Protein AF-A0A6S7KD56-F1 (afdb_monomer_lite)

Organism: Paramuricea clavata (NCBI:txid317549)

Structure (mmCIF, N/CA/C/O backbone):
data_AF-A0A6S7KD56-F1
#
_entry.id   AF-A0A6S7KD56-F1
#
loop_
_atom_site.group_PDB
_atom_site.id
_atom_site.type_symbol
_atom_site.label_atom_id
_atom_site.label_alt_id
_atom_site.label_comp_id
_atom_site.label_asym_id
_atom_site.label_entity_id
_atom_site.label_seq_id
_atom_site.pdbx_PDB_ins_code
_atom_site.Cartn_x
_atom_site.Cartn_y
_atom_site.Cartn_z
_atom_site.occupancy
_atom_site.B_iso_or_equiv
_atom_site.auth_seq_id
_atom_site.auth_comp_id
_atom_site.auth_asym_id
_atom_site.auth_atom_id
_atom_site.pdbx_PDB_model_num
ATOM 1 N N . MET A 1 1 ? -14.650 -23.921 11.993 1.00 35.88 1 MET A N 1
ATOM 2 C CA . MET A 1 1 ? -14.016 -22.720 12.568 1.00 35.88 1 MET A CA 1
ATOM 3 C C . MET A 1 1 ? -12.614 -22.674 11.992 1.00 35.88 1 MET A C 1
ATOM 5 O O . MET A 1 1 ? -11.758 -23.395 12.479 1.00 35.88 1 MET A O 1
ATOM 9 N N . ASN A 1 2 ? -12.415 -21.960 10.883 1.00 36.00 2 ASN A N 1
ATOM 10 C CA . ASN A 1 2 ? -11.084 -21.830 10.294 1.00 36.00 2 ASN A CA 1
ATOM 11 C C . ASN A 1 2 ? -10.427 -20.631 10.963 1.00 36.00 2 ASN A C 1
ATOM 13 O O . ASN A 1 2 ? -10.814 -19.492 10.716 1.00 36.00 2 ASN A O 1
ATOM 17 N N . GLN A 1 3 ? -9.500 -20.918 11.872 1.00 40.75 3 GLN A N 1
ATOM 18 C CA . GLN A 1 3 ? -8.518 -19.952 12.334 1.00 40.75 3 GLN A CA 1
ATOM 19 C C . GLN A 1 3 ? -7.692 -19.582 11.102 1.00 40.75 3 GLN A C 1
ATOM 21 O O . GLN A 1 3 ? -6.823 -20.339 10.674 1.00 40.75 3 GLN A O 1
ATOM 26 N N . ASP A 1 4 ? -8.052 -18.465 10.474 1.00 43.81 4 ASP A N 1
ATOM 27 C CA . ASP A 1 4 ? -7.273 -17.812 9.428 1.00 43.81 4 ASP A CA 1
ATOM 28 C C . ASP A 1 4 ? -6.014 -17.271 10.119 1.00 43.81 4 ASP A C 1
ATOM 30 O O . ASP A 1 4 ? -5.917 -16.108 10.493 1.00 43.81 4 ASP A O 1
ATOM 34 N N . ASN A 1 5 ? -5.082 -18.180 10.413 1.00 43.19 5 ASN A N 1
ATOM 35 C CA . ASN A 1 5 ? -3.747 -17.873 10.909 1.00 43.19 5 ASN A CA 1
ATOM 36 C C . ASN A 1 5 ? -2.895 -17.407 9.721 1.00 43.19 5 ASN A C 1
ATOM 38 O O . ASN A 1 5 ? -1.819 -17.942 9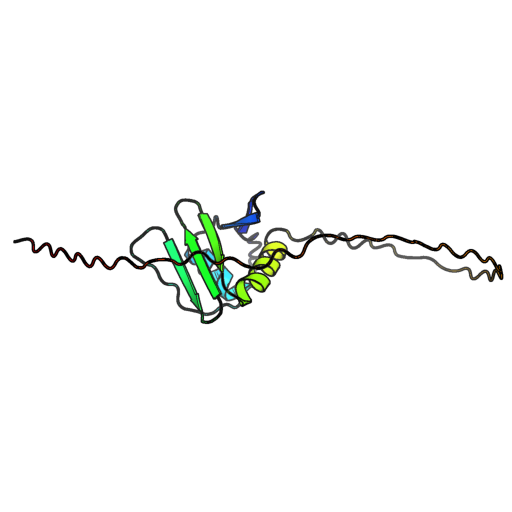.455 1.00 43.19 5 ASN A O 1
ATOM 42 N N . SER A 1 6 ? -3.439 -16.475 8.935 1.00 50.97 6 SER A N 1
ATOM 43 C CA . SER A 1 6 ? -2.745 -15.793 7.858 1.00 50.97 6 SER A CA 1
ATOM 44 C C . SER A 1 6 ? -1.772 -14.836 8.527 1.00 50.97 6 SER A C 1
ATOM 46 O O . SER A 1 6 ? -2.048 -13.658 8.741 1.00 50.97 6 SER A O 1
ATOM 48 N N . GLN A 1 7 ? -0.623 -15.398 8.914 1.00 58.44 7 GLN A N 1
ATOM 49 C CA . GLN A 1 7 ? 0.617 -14.660 9.076 1.00 58.44 7 GLN A CA 1
ATOM 50 C C . GLN A 1 7 ? 0.655 -13.659 7.925 1.00 58.44 7 GLN A C 1
ATOM 52 O O . GLN A 1 7 ? 0.682 -14.070 6.765 1.00 58.44 7 GLN A O 1
ATOM 57 N N . ALA A 1 8 ? 0.487 -12.373 8.237 1.00 66.12 8 ALA A N 1
ATOM 58 C CA . ALA A 1 8 ? 0.319 -11.365 7.206 1.00 66.12 8 ALA A CA 1
ATOM 59 C C . ALA A 1 8 ? 1.484 -11.504 6.218 1.00 66.12 8 ALA A C 1
ATOM 61 O O . ALA A 1 8 ? 2.638 -11.537 6.645 1.00 66.12 8 ALA A O 1
ATOM 62 N N . ASP A 1 9 ? 1.208 -11.548 4.909 1.00 85.88 9 ASP A N 1
ATOM 63 C CA . ASP A 1 9 ? 2.226 -11.580 3.840 1.00 85.88 9 ASP A CA 1
ATOM 64 C C . ASP A 1 9 ? 3.053 -10.277 3.761 1.00 85.88 9 ASP A C 1
ATOM 66 O O . ASP A 1 9 ? 3.649 -9.939 2.734 1.00 85.88 9 ASP A O 1
ATOM 70 N N . LEU A 1 10 ? 3.056 -9.514 4.849 1.00 88.62 10 LEU A N 1
ATOM 71 C CA . LEU A 1 10 ? 3.745 -8.272 5.077 1.00 88.62 10 LEU A CA 1
ATOM 72 C C . LEU A 1 10 ? 5.068 -8.546 5.787 1.00 88.62 10 LEU A C 1
ATOM 74 O O . LEU A 1 10 ? 5.111 -9.124 6.867 1.00 88.62 10 LEU A O 1
ATOM 78 N N . PHE A 1 11 ? 6.153 -8.041 5.220 1.00 89.00 11 PHE A N 1
ATOM 79 C CA . PHE A 1 11 ? 7.481 -8.156 5.812 1.00 89.00 11 PHE A CA 1
ATOM 80 C C . PHE A 1 11 ? 8.286 -6.895 5.557 1.00 89.00 11 PHE A C 1
ATOM 82 O O . PHE A 1 11 ? 8.052 -6.134 4.611 1.00 89.00 11 PHE A O 1
ATOM 89 N N . ILE A 1 12 ? 9.263 -6.680 6.429 1.00 88.25 12 ILE A N 1
ATOM 90 C CA . ILE A 1 12 ? 10.115 -5.500 6.413 1.00 88.25 12 ILE A CA 1
ATOM 91 C C . ILE A 1 12 ? 11.496 -5.932 5.964 1.00 88.25 12 ILE A C 1
ATOM 93 O O . ILE A 1 12 ? 12.120 -6.829 6.524 1.00 88.25 12 ILE A O 1
ATOM 97 N N . THR A 1 13 ? 11.974 -5.299 4.903 1.00 86.81 13 THR A N 1
ATOM 98 C CA . THR A 1 13 ? 13.342 -5.499 4.430 1.00 86.81 13 THR A CA 1
ATOM 99 C C . THR A 1 13 ? 14.342 -4.890 5.411 1.00 86.81 13 THR A C 1
ATOM 101 O O . THR A 1 13 ? 14.026 -3.951 6.136 1.00 86.81 13 THR A O 1
ATOM 104 N N . THR A 1 14 ? 15.599 -5.326 5.353 1.00 80.62 14 THR A N 1
ATOM 105 C CA . THR A 1 14 ? 16.698 -4.754 6.158 1.00 80.62 14 THR A CA 1
ATOM 106 C C . THR A 1 14 ? 16.901 -3.248 5.954 1.00 80.62 14 THR A C 1
ATOM 108 O O . THR A 1 14 ? 17.510 -2.587 6.785 1.00 80.62 14 THR A O 1
ATOM 111 N N . ARG A 1 15 ? 16.367 -2.686 4.862 1.00 83.06 15 ARG A N 1
ATOM 112 C CA . ARG A 1 15 ? 16.374 -1.248 4.554 1.00 83.06 15 ARG A CA 1
ATOM 113 C C . ARG A 1 15 ? 15.134 -0.503 5.068 1.00 83.06 15 ARG A C 1
ATOM 115 O O . ARG A 1 15 ? 14.894 0.626 4.656 1.00 83.06 15 ARG A O 1
ATOM 122 N N . GLY A 1 16 ? 14.299 -1.142 5.887 1.00 82.62 16 GLY A N 1
ATOM 123 C CA . GLY A 1 16 ? 13.066 -0.557 6.423 1.00 82.62 16 GLY A CA 1
ATOM 124 C C . GLY A 1 16 ? 11.937 -0.394 5.400 1.00 82.62 16 GLY A C 1
ATOM 125 O O . GLY A 1 16 ? 10.954 0.283 5.681 1.00 82.62 16 GLY A O 1
ATOM 126 N N . SER A 1 17 ? 12.060 -0.983 4.204 1.00 87.25 17 SER A N 1
ATOM 127 C CA . SER A 1 17 ? 10.986 -0.968 3.199 1.00 87.25 17 SER A CA 1
ATOM 128 C C . SER A 1 17 ? 10.008 -2.114 3.434 1.00 87.25 17 SER A C 1
ATOM 130 O O . SER A 1 17 ? 10.449 -3.241 3.668 1.00 87.25 17 SER A O 1
ATOM 132 N N . PHE A 1 18 ? 8.713 -1.834 3.309 1.00 91.88 18 PHE A N 1
ATOM 133 C CA . PHE A 1 18 ? 7.652 -2.831 3.411 1.00 91.88 18 PHE A CA 1
ATOM 134 C C . PHE A 1 18 ? 7.476 -3.571 2.092 1.00 91.88 18 PHE A C 1
ATOM 136 O O . PHE A 1 18 ? 7.557 -2.987 1.006 1.00 91.88 18 PHE A O 1
ATOM 143 N N . LYS A 1 19 ? 7.204 -4.865 2.189 1.00 92.69 19 LYS A N 1
ATOM 144 C CA . LYS A 1 19 ? 6.851 -5.698 1.052 1.00 92.69 19 LYS A CA 1
ATOM 145 C C . LYS A 1 19 ? 5.623 -6.535 1.367 1.00 92.69 19 LYS A C 1
ATOM 147 O O . LYS A 1 19 ? 5.430 -6.932 2.510 1.00 92.69 19 LYS A O 1
ATOM 152 N N . TRP A 1 20 ? 4.825 -6.780 0.335 1.00 92.38 20 TRP A N 1
ATOM 153 C CA . TRP A 1 20 ? 3.593 -7.558 0.400 1.00 92.38 20 TRP A CA 1
ATOM 154 C C . TRP A 1 20 ? 3.636 -8.688 -0.631 1.00 92.38 20 TRP A C 1
ATOM 156 O O . TRP A 1 20 ? 3.642 -8.400 -1.830 1.00 92.38 20 TRP A O 1
ATOM 166 N N . LEU A 1 21 ? 3.702 -9.945 -0.179 1.00 90.06 21 LEU A N 1
ATOM 167 C CA . LEU A 1 21 ? 3.777 -11.132 -1.053 1.00 90.06 21 LEU A CA 1
ATOM 168 C C . LEU A 1 21 ? 2.419 -11.644 -1.513 1.00 90.06 21 LEU A C 1
ATOM 170 O O . LEU A 1 21 ? 2.361 -12.331 -2.533 1.00 90.06 21 LEU A O 1
ATOM 174 N N . GLY A 1 22 ? 1.356 -11.303 -0.790 1.00 88.50 22 GLY A N 1
ATOM 175 C CA . GLY A 1 22 ? 0.008 -11.706 -1.143 1.00 88.50 22 GLY A CA 1
ATOM 176 C C . GLY A 1 22 ? -0.457 -11.057 -2.445 1.00 88.50 22 GLY A C 1
ATOM 177 O O . GLY A 1 22 ? 0.133 -10.117 -2.991 1.00 88.50 22 GLY A O 1
ATOM 178 N N . SER A 1 23 ? -1.588 -11.534 -2.939 1.00 90.06 23 SER A N 1
ATOM 179 C CA . SER A 1 23 ? -2.280 -10.925 -4.064 1.00 90.06 23 SER A CA 1
ATOM 180 C C . SER A 1 23 ? -2.768 -9.509 -3.732 1.00 90.06 23 SER A C 1
ATOM 182 O O . SER A 1 23 ? -2.880 -9.085 -2.578 1.00 90.06 23 SER A O 1
ATOM 184 N N . PHE A 1 24 ? -3.137 -8.765 -4.775 1.00 88.69 24 PHE A N 1
ATOM 185 C CA . PHE A 1 24 ? -3.755 -7.452 -4.599 1.00 88.69 24 PHE A CA 1
ATOM 186 C C . PHE A 1 24 ? -5.065 -7.501 -3.806 1.00 88.69 24 PHE A C 1
ATOM 188 O O . PHE A 1 24 ? -5.390 -6.564 -3.083 1.00 88.69 24 PHE A O 1
ATOM 195 N N . GLU A 1 25 ? -5.855 -8.557 -3.995 1.00 88.94 25 GLU A N 1
ATOM 196 C CA . GLU A 1 25 ? -7.133 -8.701 -3.300 1.00 88.94 25 GLU A CA 1
ATOM 197 C C . GLU A 1 25 ? -6.928 -8.956 -1.810 1.00 88.94 25 GLU A C 1
ATOM 199 O O . GLU A 1 25 ? -7.689 -8.447 -0.991 1.00 88.94 25 GLU A O 1
ATOM 204 N N . GLU A 1 26 ? -5.875 -9.687 -1.450 1.00 89.81 26 GLU A N 1
ATOM 205 C CA . GLU A 1 26 ? -5.476 -9.878 -0.057 1.00 89.81 26 GLU A CA 1
ATOM 206 C C . GLU A 1 26 ? -4.954 -8.580 0.549 1.00 89.81 26 GLU A C 1
ATOM 208 O O . GLU A 1 26 ? -5.362 -8.244 1.655 1.00 89.81 26 GLU A O 1
ATOM 213 N N . LEU A 1 27 ? -4.172 -7.784 -0.195 1.00 88.75 27 LEU A N 1
ATOM 214 C CA . LEU A 1 27 ? -3.749 -6.455 0.262 1.00 88.75 27 LEU A CA 1
ATOM 215 C C . LEU A 1 27 ? -4.953 -5.549 0.550 1.00 88.75 27 LEU A C 1
ATOM 217 O O . LEU A 1 27 ? -4.993 -4.873 1.574 1.00 88.75 27 LEU A O 1
ATOM 221 N N . LYS A 1 28 ? -5.963 -5.558 -0.330 1.00 88.44 28 LYS A N 1
ATOM 222 C CA . LYS A 1 28 ? -7.211 -4.814 -0.111 1.00 88.44 28 LYS A CA 1
ATOM 223 C C . LYS A 1 28 ? -7.911 -5.251 1.169 1.00 88.44 28 LYS A C 1
ATOM 225 O O . LYS A 1 28 ? -8.267 -4.403 1.978 1.00 88.44 28 LYS A O 1
ATOM 230 N N . LYS A 1 29 ? -8.088 -6.563 1.353 1.00 88.62 29 LYS A N 1
ATOM 231 C CA . LYS A 1 29 ? -8.715 -7.130 2.555 1.00 88.62 29 LYS A CA 1
ATOM 232 C C . LYS A 1 29 ? -7.910 -6.812 3.810 1.00 88.62 29 LYS A C 1
ATOM 234 O O . LYS A 1 29 ? -8.508 -6.575 4.848 1.00 88.62 29 LYS A O 1
ATOM 239 N N . PHE A 1 30 ? -6.585 -6.805 3.723 1.00 87.94 30 PHE A N 1
ATOM 240 C CA . PHE A 1 30 ? -5.706 -6.452 4.828 1.00 87.94 30 PHE A CA 1
ATOM 241 C C . PHE A 1 30 ? -5.870 -4.979 5.222 1.00 87.94 30 PHE A C 1
ATOM 243 O O . PHE A 1 30 ? -6.099 -4.684 6.392 1.00 87.94 30 PHE A O 1
ATOM 250 N N . CYS A 1 31 ? -5.846 -4.058 4.254 1.00 86.81 31 CYS A N 1
ATOM 251 C CA . CYS A 1 31 ? -6.085 -2.639 4.522 1.00 86.81 31 CYS A CA 1
ATOM 252 C C . CYS A 1 31 ? -7.482 -2.377 5.107 1.00 86.81 31 CYS A C 1
ATOM 254 O O . CYS A 1 31 ? -7.601 -1.605 6.049 1.00 86.81 31 CYS A O 1
ATOM 256 N N . ASP A 1 32 ? -8.512 -3.052 4.600 1.00 86.06 32 ASP A N 1
ATOM 257 C CA . ASP A 1 32 ? -9.892 -2.898 5.073 1.00 86.06 32 ASP A CA 1
ATOM 258 C C . ASP A 1 32 ? -10.105 -3.521 6.467 1.00 86.06 32 ASP A C 1
ATOM 260 O O . ASP A 1 32 ? -10.585 -2.875 7.393 1.00 86.06 32 ASP A O 1
ATOM 264 N N . LYS A 1 33 ? -9.683 -4.773 6.673 1.00 85.88 33 LYS A N 1
ATOM 265 C CA . LYS A 1 33 ? -9.993 -5.521 7.904 1.00 85.88 33 LYS A CA 1
ATOM 266 C C . LYS A 1 33 ? -9.025 -5.275 9.051 1.00 85.88 33 LYS A C 1
ATOM 268 O O . LYS A 1 33 ? -9.457 -5.247 10.200 1.00 85.88 33 LYS A O 1
ATOM 273 N N . ILE A 1 34 ? -7.729 -5.185 8.752 1.00 83.88 34 ILE A N 1
ATOM 274 C CA . ILE A 1 34 ? -6.684 -5.072 9.776 1.00 83.88 34 ILE A CA 1
ATOM 275 C C . ILE A 1 34 ? -6.435 -3.604 10.075 1.00 83.88 34 ILE A C 1
ATOM 277 O O . ILE A 1 34 ? -6.573 -3.183 11.217 1.00 83.88 34 ILE A O 1
ATOM 281 N N . LEU A 1 35 ? -6.163 -2.822 9.031 1.00 82.44 35 LEU A N 1
ATOM 282 C CA . LEU A 1 35 ? -5.826 -1.408 9.185 1.00 82.44 35 LEU A CA 1
ATOM 283 C C . LEU A 1 35 ? -7.067 -0.504 9.288 1.00 82.44 35 LEU A C 1
ATOM 285 O O . LEU A 1 35 ? -6.935 0.672 9.612 1.00 82.44 35 LEU A O 1
ATOM 289 N N . LYS A 1 36 ? -8.273 -1.033 9.018 1.00 84.69 36 LYS A N 1
ATOM 290 C CA . LYS A 1 36 ? -9.549 -0.286 9.038 1.00 84.69 36 LYS A CA 1
ATOM 291 C C . LYS A 1 36 ? -9.539 0.945 8.131 1.00 84.69 36 LYS A C 1
ATOM 293 O O . LYS A 1 36 ? -10.152 1.966 8.435 1.00 84.69 36 LYS A O 1
ATOM 298 N N . ILE A 1 37 ? -8.828 0.841 7.013 1.00 82.00 37 ILE A N 1
ATOM 299 C CA . ILE A 1 37 ? -8.680 1.910 6.035 1.00 82.00 37 ILE A CA 1
ATOM 300 C C . ILE A 1 37 ? -9.637 1.632 4.883 1.00 82.00 37 ILE A C 1
ATOM 302 O O . ILE A 1 37 ? -9.326 0.858 3.974 1.00 82.00 37 ILE A O 1
ATOM 306 N N . ASP A 1 38 ? -10.788 2.296 4.913 1.00 75.31 38 ASP A N 1
ATOM 307 C CA . ASP A 1 38 ? -11.754 2.250 3.822 1.00 75.31 38 ASP A CA 1
ATOM 308 C C . ASP A 1 38 ? -11.485 3.394 2.839 1.00 75.31 38 ASP A C 1
ATOM 310 O O . ASP A 1 38 ? -11.694 4.569 3.139 1.00 75.31 38 ASP A O 1
ATOM 314 N N . SER A 1 39 ? -10.964 3.064 1.657 1.00 73.19 39 SER A N 1
ATOM 315 C CA . SER A 1 39 ? -11.012 3.982 0.517 1.00 73.19 39 SER A CA 1
ATOM 316 C C . SER A 1 39 ? -10.818 3.256 -0.807 1.00 73.19 39 SER A C 1
ATOM 318 O O . SER A 1 39 ? -10.528 2.057 -0.914 1.00 73.19 39 SER A O 1
ATOM 320 N N . ARG A 1 40 ? -10.975 4.034 -1.872 1.00 84.50 40 ARG A N 1
ATOM 321 C CA . ARG A 1 40 ? -10.962 3.553 -3.239 1.00 84.50 40 ARG A CA 1
ATOM 322 C C . ARG A 1 40 ? -9.536 3.367 -3.745 1.00 84.50 40 ARG A C 1
ATOM 324 O O . ARG A 1 40 ? -8.796 4.316 -3.976 1.00 84.50 40 ARG A O 1
ATOM 331 N N . TRP A 1 41 ? -9.192 2.119 -4.044 1.00 86.56 41 TRP A N 1
ATOM 332 C CA . TRP A 1 41 ? -7.963 1.805 -4.764 1.00 86.56 41 TRP A CA 1
ATOM 333 C C . TRP A 1 41 ? -8.035 2.263 -6.223 1.00 86.56 41 TRP A C 1
ATOM 335 O O . TRP A 1 41 ? -8.912 1.847 -6.985 1.00 86.56 41 TRP A O 1
ATOM 345 N N . LEU A 1 42 ? -7.052 3.057 -6.625 1.00 86.19 42 LEU A N 1
ATOM 346 C CA . LEU A 1 42 ? -6.755 3.413 -8.000 1.00 86.19 42 LEU A CA 1
ATOM 347 C C . LEU A 1 42 ? -5.874 2.326 -8.623 1.00 86.19 42 LEU A C 1
ATOM 349 O O . LEU A 1 42 ? -4.827 1.939 -8.098 1.00 86.19 42 LEU A O 1
ATOM 353 N N . VAL A 1 43 ? -6.309 1.828 -9.777 1.00 84.25 43 VAL A N 1
ATOM 354 C CA . VAL A 1 43 ? -5.572 0.839 -10.570 1.00 84.25 43 VAL A CA 1
ATOM 355 C C . VAL A 1 43 ? -5.226 1.491 -11.908 1.00 84.25 43 VAL A C 1
ATOM 357 O O . VAL A 1 43 ? -5.922 1.254 -12.899 1.00 84.25 43 VAL A O 1
ATOM 360 N N . PRO A 1 44 ? -4.219 2.386 -11.949 1.00 77.94 44 PRO A N 1
ATOM 361 C CA . PRO A 1 44 ? -3.767 2.960 -13.210 1.00 77.94 44 PRO A CA 1
ATOM 362 C C . PRO A 1 44 ? -3.304 1.842 -14.153 1.00 77.94 44 PRO A C 1
ATOM 364 O O . PRO A 1 44 ? -2.904 0.765 -13.708 1.00 77.94 44 PRO A O 1
ATOM 367 N N . ARG A 1 45 ? -3.362 2.081 -15.471 1.00 74.00 45 ARG A N 1
ATOM 368 C CA . ARG A 1 45 ? -2.855 1.135 -16.479 1.00 74.00 45 ARG A CA 1
ATOM 369 C C . ARG A 1 45 ? -1.353 0.905 -16.242 1.00 74.00 45 ARG A C 1
ATOM 371 O O . ARG A 1 45 ? -0.533 1.710 -16.666 1.00 74.00 45 ARG A O 1
ATOM 378 N N . GLY A 1 46 ? -1.005 -0.161 -15.518 1.00 77.12 46 GLY A N 1
ATOM 379 C CA . GLY A 1 46 ? 0.364 -0.499 -15.126 1.00 77.12 46 GLY A CA 1
ATOM 380 C C . GLY A 1 46 ? 0.435 -1.483 -13.950 1.00 77.12 46 GLY A C 1
ATOM 381 O O . GLY A 1 46 ? -0.580 -1.925 -13.417 1.00 77.12 46 GLY A O 1
ATOM 382 N N . GLY A 1 47 ? 1.658 -1.826 -13.535 1.00 82.25 47 GLY A N 1
ATOM 383 C CA . GLY A 1 47 ? 1.928 -2.738 -12.410 1.00 82.25 47 GLY A CA 1
ATOM 384 C C . GLY A 1 47 ? 1.858 -2.091 -11.020 1.00 82.25 47 GLY A C 1
ATOM 385 O O . GLY A 1 47 ? 2.219 -2.734 -10.033 1.00 82.25 47 GLY A O 1
ATOM 386 N N . CYS A 1 48 ? 1.430 -0.830 -10.932 1.00 89.62 48 CYS A N 1
ATOM 387 C CA . CYS A 1 48 ? 1.306 -0.075 -9.689 1.00 89.62 48 CYS A CA 1
ATOM 388 C C . CYS A 1 48 ? -0.172 0.080 -9.330 1.00 89.62 48 CYS A C 1
ATOM 390 O O . CYS A 1 48 ? -0.973 0.500 -10.162 1.00 89.62 48 CYS A O 1
ATOM 392 N N . LYS A 1 49 ? -0.527 -0.247 -8.092 1.00 90.94 49 LYS A N 1
ATOM 393 C CA . LYS A 1 49 ? -1.835 0.052 -7.510 1.00 90.94 49 LYS A CA 1
ATOM 394 C C . LYS A 1 49 ? -1.631 1.050 -6.393 1.00 90.94 49 LYS A C 1
ATOM 396 O O . LYS A 1 49 ? -0.746 0.866 -5.562 1.00 90.94 49 LYS A O 1
ATOM 401 N N . SER A 1 50 ? -2.433 2.099 -6.374 1.00 91.38 50 SER A N 1
ATOM 402 C CA . SER A 1 50 ? -2.323 3.141 -5.367 1.00 91.38 50 SER A CA 1
ATOM 403 C C . SER A 1 50 ? -3.647 3.356 -4.673 1.00 91.38 50 SER A C 1
ATOM 405 O O . SER A 1 50 ? -4.713 3.247 -5.262 1.00 91.38 50 SER A O 1
ATOM 407 N N . PHE A 1 51 ? -3.559 3.674 -3.406 1.00 88.88 51 PHE A N 1
ATOM 408 C CA . PHE A 1 51 ? -4.628 4.171 -2.580 1.00 88.88 51 PHE A CA 1
ATOM 409 C C . PHE A 1 51 ? -4.204 5.575 -2.156 1.00 88.88 51 PHE A C 1
ATOM 411 O O . PHE A 1 51 ? -3.037 5.791 -1.814 1.00 88.88 51 PHE A O 1
ATOM 418 N N . GLU A 1 52 ? -5.127 6.520 -2.204 1.00 87.62 52 GLU A N 1
ATOM 419 C CA . GLU A 1 52 ? -4.890 7.896 -1.788 1.00 87.62 52 GLU A CA 1
ATOM 420 C C . GLU A 1 52 ? -6.094 8.363 -0.976 1.00 87.62 52 GLU A C 1
ATOM 422 O O . GLU A 1 52 ? -7.238 8.204 -1.401 1.00 87.62 52 GLU A O 1
ATOM 427 N N . ASN A 1 53 ? -5.805 8.873 0.212 1.00 85.00 53 ASN A N 1
ATOM 428 C CA . ASN A 1 53 ? -6.715 9.565 1.105 1.00 85.00 53 ASN A CA 1
ATOM 429 C C . ASN A 1 53 ? -6.126 10.957 1.394 1.00 85.00 53 ASN A C 1
ATOM 431 O O . ASN A 1 53 ? -4.954 11.185 1.085 1.00 85.00 53 ASN A O 1
ATOM 435 N N . GLU A 1 54 ? -6.906 11.860 1.988 1.00 84.62 54 GLU A N 1
ATOM 436 C CA . GLU A 1 54 ? -6.503 13.252 2.251 1.00 84.62 54 GLU A CA 1
ATOM 437 C C . GLU A 1 54 ? -5.136 13.342 2.952 1.00 84.62 54 GLU A C 1
ATOM 439 O O . GLU A 1 54 ? -4.273 14.109 2.526 1.00 84.62 54 GLU A O 1
ATOM 444 N N . ASP A 1 55 ? -4.887 12.463 3.925 1.00 87.25 55 ASP A N 1
ATOM 445 C CA . ASP A 1 55 ? -3.684 12.513 4.764 1.00 87.25 55 ASP A CA 1
ATOM 446 C C . ASP A 1 55 ? -2.642 11.432 4.445 1.00 87.25 55 ASP A C 1
ATOM 448 O O . ASP A 1 55 ? -1.568 11.387 5.060 1.00 87.25 55 ASP A O 1
ATOM 452 N N . MET A 1 56 ? -2.926 10.528 3.497 1.00 89.12 56 MET A N 1
ATOM 453 C CA . MET A 1 56 ? -2.085 9.352 3.271 1.00 89.12 56 MET A CA 1
ATOM 454 C C . MET A 1 56 ? -2.160 8.781 1.854 1.00 89.12 56 MET A C 1
ATOM 456 O O . MET A 1 56 ? -3.221 8.611 1.265 1.00 89.12 56 MET A O 1
ATOM 460 N N . THR A 1 57 ? -1.013 8.337 1.340 1.00 90.38 57 THR A N 1
ATOM 461 C CA . THR A 1 57 ? -0.920 7.552 0.106 1.00 90.38 57 THR A CA 1
ATOM 462 C C . THR A 1 57 ? -0.252 6.208 0.369 1.00 90.38 57 THR A C 1
ATOM 464 O O . THR A 1 57 ? 0.868 6.156 0.881 1.00 90.38 57 THR A O 1
ATOM 467 N N . ILE A 1 58 ? -0.881 5.123 -0.081 1.00 91.38 58 ILE A N 1
ATOM 468 C CA . ILE A 1 58 ? -0.286 3.785 -0.146 1.00 91.38 58 ILE A CA 1
ATOM 469 C C . ILE A 1 58 ? -0.065 3.439 -1.617 1.00 91.38 58 ILE A C 1
ATOM 471 O O . ILE A 1 58 ? -0.974 3.541 -2.433 1.00 91.38 58 ILE A O 1
ATOM 475 N N . ARG A 1 59 ? 1.138 3.008 -1.992 1.00 92.81 59 ARG A N 1
ATOM 476 C CA . ARG A 1 59 ? 1.430 2.488 -3.334 1.00 92.81 59 ARG A CA 1
ATOM 477 C C . ARG A 1 59 ? 2.006 1.094 -3.238 1.00 92.81 59 ARG A C 1
ATOM 479 O O . ARG A 1 59 ? 2.979 0.883 -2.523 1.00 92.81 59 ARG A O 1
ATOM 486 N N . TRP A 1 60 ? 1.446 0.177 -4.008 1.00 93.69 60 TRP A N 1
ATOM 487 C CA . TRP A 1 60 ? 1.936 -1.179 -4.152 1.00 93.69 60 TRP A CA 1
ATOM 488 C C . TRP A 1 60 ? 2.394 -1.439 -5.583 1.00 93.69 60 TRP A C 1
ATOM 490 O O . TRP A 1 60 ? 1.642 -1.251 -6.542 1.00 93.69 60 TRP A O 1
ATOM 500 N N . TYR A 1 61 ? 3.634 -1.892 -5.721 1.00 92.25 61 TYR A N 1
ATOM 501 C CA . TYR A 1 61 ? 4.249 -2.235 -6.995 1.00 92.25 61 TYR A CA 1
ATOM 502 C C . TYR A 1 61 ? 4.328 -3.754 -7.116 1.00 92.25 61 TYR A C 1
ATOM 504 O O . TYR A 1 61 ? 5.170 -4.390 -6.489 1.00 92.25 61 TYR A O 1
ATOM 512 N N . SER A 1 62 ? 3.472 -4.333 -7.956 1.00 89.31 62 SER A N 1
ATOM 513 C CA . SER A 1 62 ? 3.398 -5.789 -8.161 1.00 89.31 62 SER A CA 1
ATOM 514 C C . SER A 1 62 ? 4.697 -6.401 -8.703 1.00 89.31 62 SER A C 1
ATOM 516 O O . SER A 1 62 ? 5.007 -7.547 -8.417 1.00 89.31 62 SER A O 1
ATOM 518 N N . THR A 1 63 ? 5.503 -5.637 -9.447 1.00 89.38 63 THR A N 1
ATOM 519 C CA . THR A 1 63 ? 6.757 -6.127 -10.047 1.00 89.38 63 THR A CA 1
ATOM 520 C C . THR A 1 63 ? 7.803 -6.534 -9.009 1.00 89.38 63 THR A C 1
ATOM 522 O O . THR A 1 63 ? 8.580 -7.453 -9.241 1.00 89.38 63 THR A O 1
ATOM 525 N N . ASN A 1 64 ? 7.858 -5.838 -7.874 1.00 90.06 64 ASN A N 1
ATOM 526 C CA . ASN A 1 64 ? 8.845 -6.079 -6.819 1.00 90.06 64 ASN A CA 1
ATOM 527 C C . ASN A 1 64 ? 8.202 -6.273 -5.441 1.00 90.06 64 ASN A C 1
ATOM 529 O O . ASN A 1 64 ? 8.913 -6.276 -4.429 1.00 90.06 64 ASN A O 1
ATOM 533 N N . ASN A 1 65 ? 6.874 -6.415 -5.416 1.00 91.56 65 ASN A N 1
ATOM 534 C CA . ASN A 1 65 ? 6.057 -6.555 -4.220 1.00 91.56 65 ASN A CA 1
ATOM 535 C C . ASN A 1 65 ? 6.300 -5.447 -3.187 1.00 91.56 65 ASN A C 1
ATOM 537 O O . ASN A 1 65 ? 6.175 -5.678 -1.990 1.00 91.56 65 ASN A O 1
ATOM 541 N N . SER A 1 66 ? 6.686 -4.249 -3.634 1.00 92.19 66 SER A N 1
ATOM 542 C CA . SER A 1 66 ? 7.049 -3.139 -2.749 1.00 92.19 66 SER A CA 1
ATOM 543 C C . SER A 1 66 ? 5.820 -2.347 -2.329 1.00 92.19 66 SER A C 1
ATOM 545 O O . SER A 1 66 ? 5.016 -1.962 -3.181 1.00 92.19 66 SER A O 1
ATOM 547 N N . LEU A 1 67 ? 5.706 -2.072 -1.030 1.00 92.81 67 LEU A N 1
ATOM 548 C CA . LEU A 1 67 ? 4.661 -1.249 -0.437 1.00 92.81 67 LEU A CA 1
ATOM 549 C C . LEU A 1 67 ? 5.279 0.055 0.089 1.00 92.81 67 LEU A C 1
ATOM 551 O O . LEU A 1 67 ? 6.163 0.053 0.945 1.00 92.81 67 LEU A O 1
ATOM 555 N N . ILE A 1 68 ? 4.819 1.183 -0.442 1.00 91.38 68 ILE A N 1
ATOM 556 C CA . ILE A 1 68 ? 5.292 2.523 -0.087 1.00 91.38 68 ILE A CA 1
ATOM 557 C C . ILE A 1 68 ? 4.150 3.286 0.562 1.00 91.38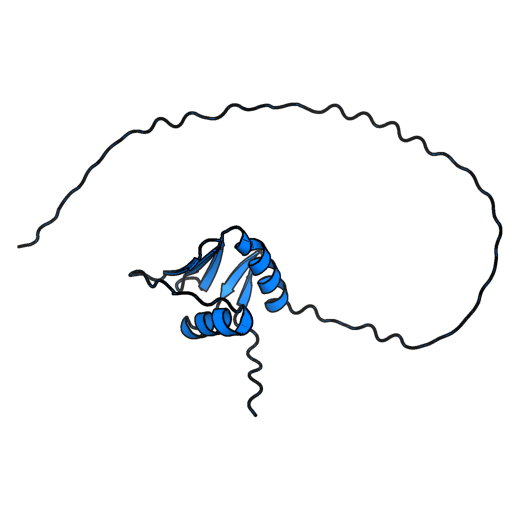 68 ILE A C 1
ATOM 559 O O . ILE A 1 68 ? 3.066 3.370 -0.008 1.00 91.38 68 ILE A O 1
ATOM 563 N N . ILE A 1 69 ? 4.420 3.887 1.719 1.00 92.00 69 ILE A N 1
ATOM 564 C CA . ILE A 1 69 ? 3.428 4.614 2.513 1.00 92.00 69 ILE A CA 1
ATOM 565 C C . ILE A 1 69 ? 3.951 6.020 2.771 1.00 92.00 69 ILE A C 1
ATOM 567 O O . ILE A 1 69 ? 5.040 6.192 3.326 1.00 92.00 69 ILE A O 1
ATOM 571 N N . LYS A 1 70 ? 3.180 7.018 2.348 1.00 91.00 70 LYS A N 1
ATOM 572 C CA . LYS A 1 70 ? 3.482 8.449 2.457 1.00 91.00 70 LYS A CA 1
ATOM 573 C C . LYS A 1 70 ? 2.298 9.193 3.072 1.00 91.00 70 LYS A C 1
ATOM 575 O O . LYS A 1 70 ? 1.202 8.649 3.109 1.00 91.00 70 LYS A O 1
ATOM 580 N N . GLY A 1 71 ? 2.530 10.435 3.485 1.00 88.81 71 GLY A N 1
ATOM 581 C CA . GLY A 1 71 ? 1.528 11.296 4.114 1.00 88.81 71 GLY A CA 1
ATOM 582 C C . GLY A 1 71 ? 1.734 11.429 5.619 1.00 88.81 71 GLY A C 1
ATOM 583 O O . GLY A 1 71 ? 2.596 10.748 6.186 1.00 88.81 71 GLY A O 1
ATOM 584 N N . GLN A 1 72 ? 0.966 12.331 6.223 1.00 86.25 72 GLN A N 1
ATOM 585 C CA . GLN A 1 72 ? 1.032 12.685 7.639 1.00 86.25 72 GLN A CA 1
ATOM 586 C C . GLN A 1 72 ? 0.669 11.479 8.515 1.00 86.25 72 GLN A C 1
ATOM 588 O O . GLN A 1 72 ? 1.470 11.060 9.349 1.00 86.25 72 GLN A O 1
ATOM 593 N N . ASP A 1 73 ? -0.447 10.820 8.207 1.00 86.12 73 ASP A N 1
ATOM 594 C CA . ASP A 1 73 ? -0.894 9.610 8.914 1.00 86.12 73 ASP A CA 1
ATOM 595 C C . 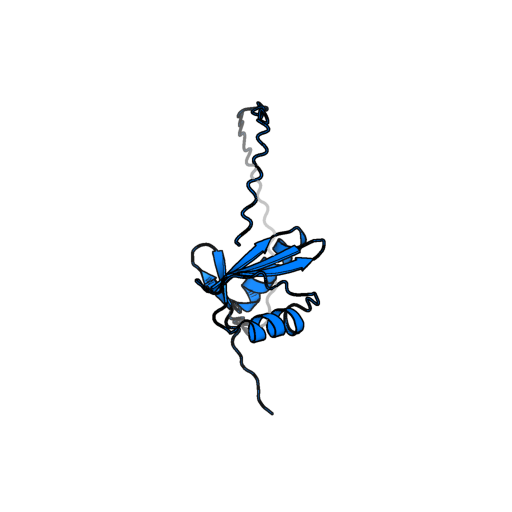ASP A 1 73 ? -0.126 8.353 8.490 1.00 86.12 73 ASP A C 1
ATOM 597 O O . ASP A 1 73 ? -0.190 7.295 9.125 1.00 86.12 73 ASP A O 1
ATOM 601 N N . GLY A 1 74 ? 0.684 8.476 7.436 1.00 85.38 74 GLY A N 1
ATOM 602 C CA . GLY A 1 74 ? 1.535 7.400 6.961 1.00 85.38 74 GLY A CA 1
ATOM 603 C C . GLY A 1 74 ? 2.566 6.954 7.998 1.00 85.38 74 GLY A C 1
ATOM 604 O O . GLY A 1 74 ? 2.986 5.802 7.957 1.00 85.38 74 GLY A O 1
ATOM 605 N N . GLU A 1 75 ? 3.000 7.817 8.923 1.00 87.44 75 GLU A N 1
ATOM 606 C CA . GLU A 1 75 ? 3.952 7.416 9.969 1.00 87.44 75 GLU A CA 1
ATOM 607 C C . GLU A 1 75 ? 3.345 6.476 11.001 1.00 87.44 75 GLU A C 1
ATOM 609 O O . GLU A 1 75 ? 3.917 5.414 11.264 1.00 87.44 75 GLU A O 1
ATOM 614 N N . SER A 1 76 ? 2.169 6.829 11.517 1.00 87.25 76 SER A N 1
ATOM 615 C CA . SER A 1 76 ? 1.398 5.988 12.429 1.00 87.25 76 SER A CA 1
ATOM 616 C C . SER A 1 76 ? 1.136 4.620 11.803 1.00 87.25 76 SER A C 1
ATOM 618 O O . SER A 1 76 ? 1.444 3.598 12.416 1.00 87.25 76 SER A O 1
ATOM 620 N N . LEU A 1 77 ? 0.716 4.592 10.531 1.00 88.00 77 LEU A N 1
ATOM 621 C CA . LEU A 1 77 ? 0.493 3.339 9.814 1.00 88.00 77 LEU A CA 1
ATOM 622 C C . LEU A 1 77 ? 1.780 2.518 9.645 1.00 88.00 77 LEU A C 1
ATOM 624 O O . LEU A 1 77 ? 1.777 1.303 9.822 1.00 88.00 77 LEU A O 1
ATOM 628 N N . ARG A 1 78 ? 2.911 3.156 9.316 1.00 89.50 78 ARG A N 1
ATOM 629 C CA . ARG A 1 78 ? 4.207 2.458 9.229 1.00 89.50 78 ARG A CA 1
ATOM 630 C C . ARG A 1 78 ? 4.599 1.830 10.567 1.00 89.50 78 ARG A C 1
ATOM 632 O O . ARG A 1 78 ? 5.212 0.766 10.562 1.00 89.50 78 ARG A O 1
ATOM 639 N N . ASN A 1 79 ? 4.289 2.471 11.691 1.00 88.75 79 ASN A N 1
ATOM 640 C CA . ASN A 1 79 ? 4.575 1.921 13.014 1.00 88.75 79 ASN A CA 1
ATOM 641 C C . ASN A 1 79 ? 3.674 0.724 13.333 1.00 88.75 79 ASN A C 1
ATOM 643 O O . ASN A 1 79 ? 4.178 -0.302 13.779 1.00 88.75 79 ASN A O 1
ATOM 647 N N . GLU A 1 80 ? 2.388 0.794 13.003 1.00 88.19 80 GLU A N 1
ATOM 648 C CA . GLU A 1 80 ? 1.468 -0.339 13.142 1.00 88.19 80 GLU A CA 1
ATOM 649 C C . GLU A 1 80 ? 1.898 -1.537 12.278 1.00 88.19 80 GLU A C 1
ATOM 651 O O . GLU A 1 80 ? 1.997 -2.665 12.754 1.00 88.19 80 GLU A O 1
ATOM 656 N N . LEU A 1 81 ? 2.287 -1.287 11.027 1.00 87.88 81 LEU A N 1
ATOM 657 C CA . LEU A 1 81 ? 2.798 -2.321 10.126 1.00 87.88 81 LEU A CA 1
ATOM 658 C C . LEU A 1 81 ? 4.095 -2.968 10.618 1.00 87.88 81 LEU A C 1
ATOM 660 O O . LEU A 1 81 ? 4.331 -4.138 10.329 1.00 87.88 81 LEU A O 1
ATOM 664 N N . LYS A 1 82 ? 4.936 -2.236 11.361 1.00 88.12 82 LYS A N 1
ATOM 665 C CA . LYS A 1 82 ? 6.113 -2.814 12.031 1.00 88.12 82 LYS A CA 1
ATOM 666 C C . LYS A 1 82 ? 5.725 -3.806 13.112 1.00 88.12 82 LYS A C 1
ATOM 668 O O . LYS A 1 82 ? 6.345 -4.861 13.178 1.00 88.12 82 LYS A O 1
ATOM 673 N N . LEU A 1 83 ? 4.706 -3.487 13.903 1.00 85.88 83 LEU A N 1
ATOM 674 C CA . LEU A 1 83 ? 4.199 -4.380 14.943 1.00 85.88 83 LEU A CA 1
ATOM 675 C C . LEU A 1 83 ? 3.569 -5.638 14.333 1.00 85.88 83 LEU A C 1
ATOM 677 O O . LEU A 1 83 ? 3.792 -6.735 14.828 1.00 85.88 83 LEU A O 1
ATOM 681 N N . ILE A 1 84 ? 2.841 -5.494 13.222 1.00 85.25 84 ILE A N 1
ATOM 682 C CA . ILE A 1 84 ? 2.215 -6.628 12.524 1.00 85.25 84 ILE A CA 1
ATOM 683 C C . ILE A 1 84 ? 3.265 -7.525 11.854 1.00 85.25 84 ILE A C 1
ATOM 685 O O . ILE A 1 84 ? 3.168 -8.747 11.920 1.00 85.25 84 ILE A O 1
ATOM 689 N N . ALA A 1 85 ? 4.263 -6.933 11.191 1.00 84.62 85 ALA A N 1
ATOM 690 C CA . ALA A 1 85 ? 5.295 -7.685 10.473 1.00 84.62 85 ALA A CA 1
ATOM 691 C C . ALA A 1 85 ? 6.325 -8.343 11.403 1.00 84.62 85 ALA A C 1
ATOM 693 O O . ALA A 1 85 ? 7.007 -9.285 11.001 1.00 84.62 85 ALA A O 1
ATOM 694 N N . ASN A 1 86 ? 6.470 -7.827 12.620 1.00 79.00 86 ASN A N 1
ATOM 695 C CA . ASN A 1 86 ? 7.330 -8.386 13.645 1.00 79.00 86 ASN A CA 1
ATOM 696 C C . ASN A 1 86 ? 6.539 -8.421 14.955 1.00 79.00 86 ASN A C 1
ATOM 698 O O . ASN A 1 86 ? 6.731 -7.521 15.780 1.00 79.00 86 ASN A O 1
ATOM 702 N N . PRO A 1 87 ? 5.630 -9.404 15.133 1.00 66.69 87 PRO A N 1
ATOM 703 C CA . PRO A 1 87 ? 4.963 -9.591 16.408 1.00 66.69 87 PRO A CA 1
ATOM 704 C C . PRO A 1 87 ? 6.078 -9.848 17.411 1.00 66.69 87 PRO A C 1
ATOM 706 O O . PRO A 1 87 ? 6.766 -10.866 17.344 1.00 66.69 87 PRO A O 1
ATOM 709 N N . MET A 1 88 ? 6.355 -8.853 18.249 1.00 58.12 88 MET A N 1
ATOM 710 C CA . MET A 1 88 ? 7.336 -8.987 19.309 1.00 58.12 88 MET A CA 1
ATOM 711 C C . MET A 1 88 ? 6.892 -10.211 20.105 1.00 58.12 88 MET A C 1
ATOM 713 O O . MET A 1 88 ? 5.733 -10.276 20.511 1.00 58.12 88 MET A O 1
ATOM 717 N N . ASP A 1 89 ? 7.767 -11.208 20.223 1.00 51.69 89 ASP A N 1
ATOM 718 C CA . ASP A 1 89 ? 7.556 -12.342 21.110 1.00 51.69 89 ASP A CA 1
ATOM 719 C C . ASP A 1 89 ? 7.451 -11.724 22.509 1.00 51.69 89 ASP A C 1
ATOM 721 O O . ASP A 1 89 ? 8.459 -11.388 23.136 1.00 51.69 89 ASP A O 1
ATOM 725 N N . GLU A 1 90 ? 6.225 -11.413 22.941 1.00 51.28 90 GLU A N 1
ATOM 726 C CA . GLU A 1 90 ? 5.917 -11.107 24.327 1.00 51.28 90 GLU A CA 1
ATOM 727 C C . GLU A 1 90 ? 6.169 -12.402 25.098 1.00 51.28 90 GLU A C 1
ATOM 729 O O . GLU A 1 90 ? 5.257 -13.122 25.496 1.00 51.28 90 GLU A O 1
ATOM 734 N N . SER A 1 91 ? 7.450 -12.696 25.321 1.00 45.50 91 SER A N 1
ATOM 735 C CA . SER A 1 91 ? 7.910 -13.424 26.484 1.00 45.50 91 SER A CA 1
ATOM 736 C C . SER A 1 91 ? 7.531 -12.561 27.681 1.00 45.50 91 SER A C 1
ATOM 738 O O . SER A 1 91 ? 8.354 -11.832 28.238 1.00 45.50 91 SER A O 1
ATOM 740 N N . VAL A 1 92 ? 6.249 -12.623 28.045 1.00 51.03 92 VAL A N 1
ATOM 741 C CA . VAL A 1 92 ? 5.758 -12.336 29.381 1.00 51.03 92 VAL A CA 1
ATOM 742 C C . VAL A 1 92 ? 6.607 -13.215 30.286 1.00 51.03 92 VAL A C 1
ATOM 744 O O . VAL A 1 92 ? 6.423 -14.428 30.361 1.00 51.03 92 VAL A O 1
ATOM 747 N N . GLY A 1 93 ? 7.630 -12.605 30.878 1.00 49.19 93 GLY A N 1
ATOM 748 C CA . GLY A 1 93 ? 8.358 -13.182 31.988 1.00 49.19 93 GLY A CA 1
ATOM 749 C C . GLY A 1 93 ? 7.377 -13.289 33.137 1.00 49.19 93 GLY A C 1
ATOM 750 O O . GLY A 1 93 ? 7.269 -12.378 33.953 1.00 49.19 93 GLY A O 1
ATOM 751 N N . ASP A 1 94 ? 6.630 -14.385 33.146 1.00 49.66 94 ASP A N 1
ATOM 752 C CA . ASP A 1 94 ? 5.949 -14.892 34.316 1.00 49.66 94 ASP A CA 1
ATOM 753 C C . ASP A 1 94 ? 7.052 -15.223 35.329 1.00 49.66 94 ASP A C 1
ATOM 755 O O . ASP A 1 94 ? 7.757 -16.230 35.249 1.00 49.66 94 ASP A O 1
ATOM 759 N N . SER A 1 95 ? 7.326 -14.273 36.212 1.00 57.81 95 SER A N 1
ATOM 760 C CA . SER A 1 95 ? 8.026 -14.527 37.462 1.00 57.81 95 SER A CA 1
ATOM 761 C C . SER A 1 95 ? 7.078 -14.130 38.572 1.00 57.81 95 SER A C 1
ATOM 763 O O . SER A 1 95 ? 7.158 -13.061 39.173 1.00 57.81 95 SER A O 1
ATOM 765 N N . GLN A 1 96 ? 6.110 -15.022 38.731 1.00 54.84 96 GLN A N 1
ATOM 766 C CA . GLN A 1 96 ? 5.523 -15.404 39.995 1.00 54.84 96 GLN A CA 1
ATOM 767 C C . GLN A 1 96 ? 6.553 -15.418 41.143 1.00 54.84 96 GLN A C 1
ATOM 769 O O . GLN A 1 96 ? 7.629 -15.998 41.015 1.00 54.84 96 GLN A O 1
ATOM 774 N N . ASP A 1 97 ? 6.123 -14.803 42.248 1.00 56.72 97 ASP A N 1
ATOM 775 C CA . ASP A 1 97 ? 6.403 -15.172 43.640 1.00 56.72 97 ASP A CA 1
ATOM 776 C C . ASP A 1 97 ? 7.848 -14.973 44.167 1.00 56.72 97 ASP A C 1
ATOM 778 O O . ASP A 1 97 ? 8.773 -15.709 43.847 1.00 56.72 97 ASP A O 1
ATOM 782 N N . ASP A 1 98 ? 8.069 -13.954 45.012 1.00 49.31 98 ASP A N 1
ATOM 783 C CA . ASP A 1 98 ? 8.027 -14.131 46.478 1.00 49.31 98 ASP A CA 1
ATOM 784 C C . ASP A 1 98 ? 8.584 -12.924 47.278 1.00 49.31 98 ASP A C 1
ATOM 786 O O . ASP A 1 98 ? 9.642 -12.357 47.015 1.00 49.31 98 ASP A O 1
ATOM 790 N N . GLU A 1 99 ? 7.777 -12.553 48.271 1.00 55.88 99 GLU A N 1
ATOM 791 C CA . GLU A 1 99 ? 8.007 -11.904 49.569 1.00 55.88 99 GLU A CA 1
ATOM 792 C C . GLU A 1 99 ? 9.346 -11.241 50.004 1.00 55.88 99 GLU A C 1
ATOM 794 O O . GLU A 1 99 ? 10.413 -11.841 50.049 1.00 55.88 99 GLU A O 1
ATOM 799 N N . LEU A 1 100 ? 9.163 -10.025 50.560 1.00 52.22 100 LEU A N 1
ATOM 800 C CA . LEU A 1 100 ? 9.697 -9.489 51.835 1.00 52.22 100 LEU A CA 1
ATOM 801 C C . LEU A 1 100 ? 11.218 -9.514 52.109 1.00 52.22 100 LEU A C 1
ATOM 803 O O . LEU A 1 100 ? 11.766 -10.535 52.494 1.00 52.22 100 LEU A O 1
ATOM 807 N N . ILE A 1 101 ? 11.832 -8.320 52.202 1.00 48.75 101 ILE A N 1
ATOM 808 C CA . ILE A 1 101 ? 12.184 -7.701 53.504 1.00 48.75 101 ILE A CA 1
ATOM 809 C C . ILE A 1 101 ? 12.590 -6.224 53.369 1.00 48.75 101 ILE A C 1
ATOM 811 O O . ILE A 1 101 ? 13.453 -5.838 52.587 1.00 48.75 101 ILE A O 1
ATOM 815 N N . SER A 1 102 ? 11.966 -5.409 54.218 1.00 52.38 102 SER A N 1
ATOM 816 C CA . SER A 1 102 ? 12.328 -4.029 54.535 1.00 52.38 102 SER A CA 1
ATOM 817 C C . SER A 1 102 ? 13.598 -4.005 55.388 1.00 52.38 102 SER A C 1
ATOM 819 O O . SER A 1 102 ? 13.608 -4.590 56.471 1.00 52.38 102 SER A O 1
ATOM 821 N N . VAL A 1 103 ? 14.644 -3.295 54.951 1.00 52.72 103 VAL A N 1
ATOM 822 C CA . VAL A 1 103 ? 15.722 -2.840 55.842 1.00 52.72 103 VAL A CA 1
ATOM 823 C C . VAL A 1 103 ? 16.047 -1.381 55.542 1.00 52.72 103 VAL A C 1
ATOM 825 O O . VAL A 1 103 ? 16.509 -1.010 54.467 1.00 52.72 103 VAL A O 1
ATOM 828 N N . LYS A 1 104 ? 15.764 -0.564 56.553 1.00 54.44 104 LYS A N 1
ATOM 829 C CA . LYS A 1 104 ? 16.100 0.847 56.703 1.00 54.44 104 LYS A CA 1
ATOM 830 C C . LYS A 1 104 ? 17.620 1.003 56.848 1.00 54.44 104 LYS A C 1
ATOM 832 O O . LYS A 1 104 ? 18.217 0.328 57.682 1.00 54.44 104 LYS A O 1
ATOM 837 N N . GLY A 1 105 ? 18.218 1.908 56.080 1.00 50.12 105 GLY A N 1
ATOM 838 C CA . GLY A 1 105 ? 19.631 2.267 56.189 1.00 50.12 105 GLY A CA 1
ATOM 839 C C . GLY A 1 105 ? 19.835 3.745 55.885 1.00 50.12 105 GLY A C 1
ATOM 840 O O . GLY A 1 105 ? 19.926 4.133 54.725 1.00 50.12 105 GLY A O 1
ATOM 841 N N . ASP A 1 106 ? 19.861 4.552 56.943 1.00 59.75 106 ASP A N 1
ATOM 842 C CA . ASP A 1 106 ? 20.348 5.930 56.956 1.00 59.75 106 ASP A CA 1
ATOM 843 C C . ASP A 1 106 ? 21.818 5.975 56.494 1.00 59.75 106 ASP A C 1
ATOM 845 O O . ASP A 1 106 ? 22.633 5.162 56.934 1.00 59.75 106 ASP A O 1
ATOM 849 N N . GLY A 1 107 ? 22.178 6.917 55.617 1.00 52.09 107 GLY A N 1
ATOM 850 C CA . GLY A 1 107 ? 23.547 7.010 55.109 1.00 52.09 107 GLY A CA 1
ATOM 851 C C . GLY A 1 107 ? 23.791 8.191 54.178 1.00 52.09 107 GLY A C 1
ATOM 852 O O . GLY A 1 107 ? 23.819 8.033 52.962 1.00 52.09 107 GLY A O 1
ATOM 853 N N . ASP A 1 108 ? 23.977 9.361 54.785 1.00 50.56 108 ASP A N 1
ATOM 854 C CA . ASP A 1 108 ? 24.618 10.561 54.240 1.00 50.56 108 ASP A CA 1
ATOM 855 C C . ASP A 1 108 ? 25.806 10.243 53.308 1.00 50.56 108 ASP A C 1
ATOM 857 O O . ASP A 1 108 ? 26.742 9.551 53.715 1.00 50.56 108 ASP A O 1
ATOM 861 N N . SER A 1 109 ? 25.831 10.812 52.098 1.00 57.81 109 SER A N 1
ATOM 862 C CA . SER A 1 109 ? 27.087 11.230 51.457 1.00 57.81 109 SER A CA 1
ATOM 863 C C . SER A 1 109 ? 26.864 12.141 50.254 1.00 57.81 109 SER A C 1
ATOM 865 O O . SER A 1 109 ? 26.403 11.751 49.184 1.00 57.81 109 SER A O 1
ATOM 867 N N . ILE A 1 110 ? 27.267 13.382 50.493 1.00 58.06 110 ILE A N 1
ATOM 868 C CA . ILE A 1 110 ? 27.687 14.426 49.566 1.00 58.06 110 ILE A CA 1
ATOM 869 C C . ILE A 1 110 ? 28.594 13.919 48.429 1.00 58.06 110 ILE A C 1
ATOM 871 O O . ILE A 1 110 ? 29.507 13.136 48.663 1.00 58.06 110 ILE A O 1
ATOM 875 N N . ALA A 1 111 ? 28.414 14.459 47.220 1.00 49.41 111 ALA A N 1
ATOM 876 C CA . ALA A 1 111 ? 29.511 14.923 46.360 1.00 49.41 111 ALA A CA 1
ATOM 877 C C . ALA A 1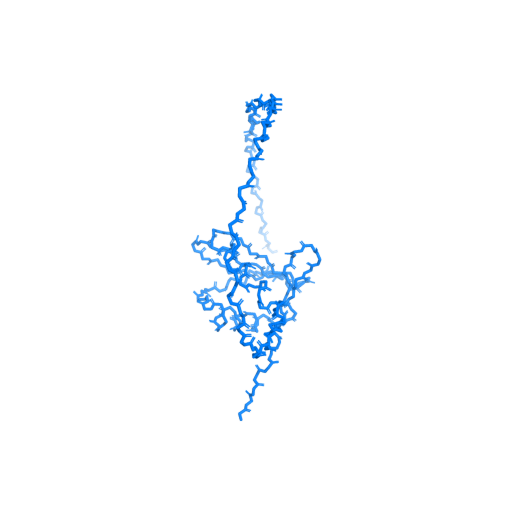 111 ? 28.952 15.570 45.086 1.00 49.41 111 ALA A C 1
ATOM 879 O O . ALA A 1 111 ? 28.501 14.912 44.149 1.00 49.41 111 ALA A O 1
ATOM 880 N N . SER A 1 112 ? 29.033 16.895 45.060 1.00 54.19 112 SER A N 1
ATOM 881 C CA . SER A 1 112 ? 28.893 17.734 43.880 1.00 54.19 112 SER A CA 1
ATOM 882 C C . SER A 1 112 ? 29.846 17.283 42.770 1.00 54.19 112 SER A C 1
ATOM 884 O O . SER A 1 112 ? 31.051 17.200 42.996 1.00 54.19 112 SER A O 1
ATOM 886 N N . THR A 1 113 ? 29.336 17.080 41.554 1.00 54.25 113 THR A N 1
ATOM 887 C CA . THR A 1 113 ? 30.171 17.077 40.345 1.00 54.25 113 THR A CA 1
ATOM 888 C C . THR A 1 113 ? 29.668 18.147 39.387 1.00 54.25 113 THR A C 1
ATOM 890 O O . THR A 1 113 ? 28.582 18.072 38.819 1.00 54.25 113 THR A O 1
ATOM 893 N N . GLN A 1 114 ? 30.492 19.181 39.271 1.00 52.84 114 GLN A N 1
ATOM 894 C CA . GLN A 1 114 ? 30.395 20.306 38.361 1.00 52.84 114 GLN A CA 1
ATOM 895 C C . GLN A 1 114 ? 30.871 19.848 36.977 1.00 52.84 114 GLN A C 1
ATOM 897 O O . GLN A 1 114 ? 32.055 19.572 36.799 1.00 52.84 114 GLN A O 1
ATOM 902 N N . ILE A 1 115 ? 29.972 19.783 35.994 1.00 62.59 115 ILE A N 1
ATOM 903 C CA . ILE A 1 115 ? 30.352 19.624 34.585 1.00 62.59 115 ILE A CA 1
ATOM 904 C C . ILE A 1 115 ? 30.275 20.978 33.883 1.00 62.59 115 ILE A C 1
ATOM 906 O O . ILE A 1 115 ? 29.214 21.503 33.559 1.00 62.59 115 ILE A O 1
ATOM 910 N N . HIS A 1 116 ? 31.456 21.565 33.708 1.00 51.19 116 HIS A N 1
ATOM 911 C CA . HIS A 1 116 ? 31.717 22.685 32.821 1.00 51.19 116 HIS A CA 1
ATOM 912 C C . HIS A 1 116 ? 31.975 22.108 31.426 1.00 51.19 116 HIS A C 1
ATOM 914 O O . HIS A 1 116 ? 32.973 21.423 31.218 1.00 51.19 116 HIS A O 1
ATOM 920 N N . GLY A 1 117 ? 31.076 22.365 30.481 1.00 48.00 117 GLY A N 1
ATOM 921 C CA . GLY A 1 117 ? 31.212 21.926 29.096 1.00 48.00 117 GLY A CA 1
ATOM 922 C C . GLY A 1 117 ? 30.641 22.975 28.158 1.00 48.00 117 GLY A C 1
ATOM 923 O O . GLY A 1 117 ? 29.463 22.933 27.823 1.00 48.00 117 GLY A O 1
ATOM 924 N N . LYS A 1 118 ? 31.485 23.938 27.776 1.00 55.72 118 LYS A N 1
ATOM 925 C CA . LYS A 1 118 ? 31.262 24.807 26.619 1.00 55.72 118 LYS A CA 1
ATOM 926 C C . LYS A 1 118 ? 31.204 23.946 25.359 1.00 55.72 118 LYS A C 1
ATOM 928 O O . LYS A 1 118 ? 32.147 23.201 25.106 1.00 55.72 118 LYS A O 1
ATOM 933 N N . VAL A 1 119 ? 30.169 24.133 24.552 1.00 60.19 119 VAL A N 1
ATOM 934 C CA . VAL A 1 119 ? 30.197 23.821 23.123 1.00 60.19 119 VAL A CA 1
ATOM 935 C C . VAL A 1 119 ? 29.642 25.027 22.371 1.00 60.19 119 VAL A C 1
ATOM 937 O O . VAL A 1 119 ? 28.443 25.285 22.353 1.00 60.19 119 VAL A O 1
ATOM 940 N N . ASP A 1 120 ? 30.568 25.819 21.836 1.00 57.91 120 ASP A N 1
ATOM 941 C CA . ASP A 1 120 ? 30.354 26.657 20.661 1.00 57.91 120 ASP A CA 1
ATOM 94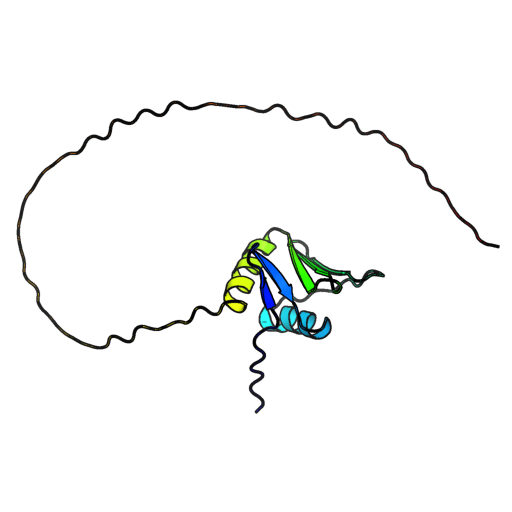2 C C . ASP A 1 120 ? 30.272 25.710 19.459 1.00 57.91 120 ASP A C 1
ATOM 944 O O . ASP A 1 120 ? 31.255 25.021 19.203 1.00 57.91 120 ASP A O 1
ATOM 948 N N . GLU A 1 121 ? 29.166 25.680 18.708 1.00 50.66 121 GLU A N 1
ATOM 949 C CA . GLU A 1 121 ? 29.245 25.313 17.289 1.00 50.66 121 GLU A CA 1
ATOM 950 C C . GLU A 1 121 ? 28.052 25.835 16.463 1.00 50.66 121 GLU A C 1
ATOM 952 O O . GLU A 1 121 ? 26.918 25.387 16.593 1.00 50.66 121 GLU A O 1
ATOM 957 N N . VAL A 1 122 ? 28.386 26.812 15.613 1.00 55.28 122 VAL A N 1
ATOM 958 C CA . VAL A 1 122 ? 27.939 27.038 14.226 1.00 55.28 122 VAL A CA 1
ATOM 959 C C . VAL A 1 122 ? 26.441 27.247 13.960 1.00 55.28 122 VAL A C 1
ATOM 961 O O . VAL A 1 122 ? 25.662 26.340 13.687 1.00 55.28 122 VAL A O 1
ATOM 964 N N . VAL A 1 123 ? 26.097 28.533 13.853 1.00 55.97 123 VAL A N 1
ATOM 965 C CA . VAL A 1 123 ? 25.034 29.037 12.976 1.00 55.97 123 VAL A CA 1
ATOM 966 C C . VAL A 1 123 ? 25.486 28.867 11.519 1.00 55.97 123 VAL A C 1
ATOM 968 O O . VAL A 1 123 ? 26.436 29.518 11.086 1.00 55.97 123 VAL A O 1
ATOM 971 N N . GLN A 1 124 ? 24.788 28.034 10.751 1.00 51.31 124 GLN A N 1
ATOM 972 C CA . GLN A 1 124 ? 24.770 28.107 9.289 1.00 51.31 124 GLN A CA 1
ATOM 973 C C . GLN A 1 124 ? 23.331 28.350 8.845 1.00 51.31 124 GLN A C 1
ATOM 975 O O . GLN A 1 124 ? 22.504 27.441 8.818 1.00 51.31 124 GLN A O 1
ATOM 980 N N . SER A 1 125 ? 23.044 29.611 8.537 1.00 55.75 125 SER A N 1
ATOM 981 C CA . SER A 1 125 ? 21.794 30.036 7.922 1.00 55.75 125 SER A CA 1
ATOM 982 C C . SER A 1 125 ? 21.931 29.992 6.403 1.00 55.75 125 SER A C 1
ATOM 984 O O . SER A 1 125 ? 22.802 30.646 5.840 1.00 55.75 125 SER A O 1
ATOM 986 N N . ASP A 1 126 ? 21.046 29.207 5.798 1.00 52.59 126 ASP A N 1
ATOM 987 C CA . ASP A 1 126 ? 20.169 29.602 4.694 1.00 52.59 126 ASP A CA 1
ATOM 988 C C . ASP A 1 126 ? 20.805 30.293 3.473 1.00 52.59 126 ASP A C 1
ATOM 990 O O . ASP A 1 126 ? 20.912 31.515 3.405 1.00 52.59 126 ASP A O 1
ATOM 994 N N . GLU A 1 127 ? 21.107 29.503 2.439 1.00 59.94 127 GLU A N 1
ATOM 995 C CA . GLU A 1 127 ? 21.020 29.996 1.064 1.00 59.94 127 GLU A CA 1
ATOM 996 C C . GLU A 1 127 ? 20.272 28.974 0.197 1.00 59.94 127 GLU A C 1
ATOM 998 O O . GLU A 1 127 ? 20.773 27.914 -0.182 1.00 59.94 127 GLU A O 1
ATOM 1003 N N . SER A 1 128 ? 19.007 29.300 -0.058 1.00 66.69 128 SER A N 1
ATOM 1004 C CA . SER A 1 128 ? 18.104 28.595 -0.963 1.00 66.69 128 SER A CA 1
ATOM 1005 C C . SER A 1 128 ? 18.552 28.748 -2.427 1.00 66.69 128 SER A C 1
ATOM 1007 O O . SER A 1 128 ? 18.724 29.878 -2.889 1.00 66.69 128 SER A O 1
ATOM 1009 N N . PRO A 1 129 ? 18.662 27.669 -3.224 1.00 59.50 129 PRO A N 1
ATOM 1010 C CA . PRO A 1 129 ? 18.863 27.798 -4.662 1.00 59.50 129 PRO A CA 1
ATOM 1011 C C . PRO A 1 129 ? 17.558 28.208 -5.362 1.00 59.50 129 PRO A C 1
ATOM 1013 O O . PRO A 1 129 ? 16.545 27.509 -5.300 1.00 59.50 129 PRO A O 1
ATOM 1016 N N . GLN A 1 130 ? 17.593 29.337 -6.076 1.00 55.03 130 GLN A N 1
ATOM 1017 C CA . GLN A 1 130 ? 16.520 29.749 -6.980 1.00 55.03 130 GLN A CA 1
ATOM 1018 C C . GLN A 1 130 ? 16.411 28.783 -8.168 1.00 55.03 130 GLN A C 1
ATOM 1020 O O . GLN A 1 130 ? 17.302 28.699 -9.015 1.00 55.03 130 GLN A O 1
ATOM 1025 N N . VAL A 1 131 ? 15.281 28.081 -8.257 1.00 57.47 131 VAL A N 1
ATOM 1026 C CA . VAL A 1 131 ? 14.881 27.326 -9.448 1.00 57.47 131 VAL A CA 1
ATOM 1027 C C . VAL A 1 131 ? 14.301 28.286 -10.485 1.00 57.47 131 VAL A C 1
ATOM 1029 O O . VAL A 1 131 ? 13.214 28.835 -10.329 1.00 57.47 131 VAL A O 1
ATOM 1032 N N . THR A 1 132 ? 15.040 28.491 -11.572 1.00 56.94 132 THR A N 1
ATOM 1033 C CA . THR A 1 132 ? 14.519 29.138 -12.777 1.00 56.94 132 THR A CA 1
ATOM 1034 C C . THR A 1 132 ? 13.656 28.131 -13.534 1.00 56.94 132 THR A C 1
ATOM 1036 O O . THR A 1 132 ? 14.149 27.164 -14.113 1.00 56.94 132 THR A O 1
ATOM 1039 N N . ALA A 1 133 ? 12.342 28.346 -13.505 1.00 53.22 133 ALA A N 1
ATOM 1040 C CA . ALA A 1 133 ? 11.394 27.630 -14.342 1.00 53.22 133 ALA A CA 1
ATOM 1041 C C . ALA A 1 133 ? 11.662 27.974 -15.815 1.00 53.22 133 ALA A C 1
ATOM 1043 O O . ALA A 1 133 ? 11.464 29.112 -16.242 1.00 53.22 133 ALA A O 1
ATOM 1044 N N . LYS A 1 134 ? 12.120 26.993 -16.597 1.00 58.88 134 LYS A N 1
ATOM 1045 C CA . LYS A 1 134 ? 11.999 27.035 -18.054 1.00 58.88 134 LYS A CA 1
ATOM 1046 C C . LYS A 1 134 ? 10.774 26.235 -18.454 1.00 58.88 134 LYS A C 1
ATOM 1048 O O . LYS A 1 134 ? 10.781 25.009 -18.476 1.00 58.88 134 LYS A O 1
ATOM 1053 N N . ASP A 1 135 ? 9.736 27.008 -18.722 1.00 57.00 135 ASP A N 1
ATOM 1054 C CA . ASP A 1 135 ? 8.617 26.691 -19.588 1.00 57.00 135 ASP A CA 1
ATOM 1055 C C . ASP A 1 135 ? 9.119 26.051 -20.896 1.00 57.00 135 ASP A C 1
ATOM 1057 O O . ASP A 1 135 ? 9.963 26.610 -21.601 1.00 57.00 135 ASP A O 1
ATOM 1061 N N . SER A 1 136 ? 8.648 24.847 -21.197 1.00 58.44 136 SER A N 1
ATOM 1062 C CA . SER A 1 136 ? 8.597 24.333 -22.566 1.00 58.44 136 SER A CA 1
ATOM 1063 C C . SER A 1 136 ? 7.486 23.307 -22.641 1.00 58.44 136 SER A C 1
ATOM 1065 O O . SER A 1 136 ? 7.644 22.118 -22.367 1.00 58.44 136 SER A O 1
ATOM 1067 N N . SER A 1 137 ? 6.324 23.857 -22.959 1.00 62.03 137 SER A N 1
ATOM 1068 C CA . SER A 1 137 ? 5.203 23.149 -23.541 1.00 62.03 137 SER A CA 1
ATOM 1069 C C . SER A 1 137 ? 5.629 22.568 -24.889 1.00 62.03 137 SER A C 1
ATOM 1071 O O . SER A 1 137 ? 5.884 23.332 -25.810 1.00 62.03 137 SER A O 1
ATOM 1073 N N . ASP A 1 138 ? 5.643 21.245 -25.030 1.00 60.03 138 ASP A N 1
ATOM 1074 C CA . ASP A 1 138 ? 5.576 20.608 -26.347 1.00 60.03 138 ASP A CA 1
ATOM 1075 C C . ASP A 1 138 ? 4.569 19.456 -26.305 1.00 60.03 138 ASP A C 1
ATOM 1077 O O . ASP A 1 138 ? 4.839 18.329 -25.886 1.00 60.03 138 ASP A O 1
ATOM 1081 N N . TYR A 1 139 ? 3.349 19.800 -26.716 1.00 54.16 139 TYR A N 1
ATOM 1082 C CA . TYR A 1 139 ? 2.306 18.870 -27.119 1.0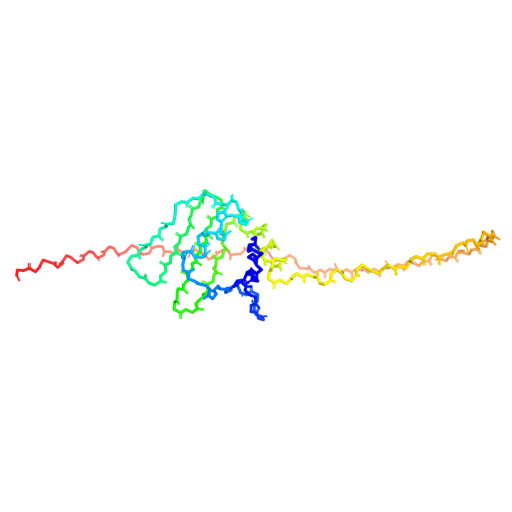0 54.16 139 TYR A CA 1
ATOM 1083 C C . TYR A 1 139 ? 2.647 18.330 -28.508 1.00 54.16 139 TYR A C 1
ATOM 1085 O O . TYR A 1 139 ? 2.732 19.107 -29.456 1.00 54.16 139 TYR A O 1
ATOM 1093 N N . ILE A 1 140 ? 2.723 17.008 -28.670 1.00 63.62 140 ILE A N 1
ATOM 1094 C CA . ILE A 1 140 ? 2.641 16.390 -29.999 1.00 63.62 140 ILE A CA 1
ATOM 1095 C C . ILE A 1 140 ? 1.495 15.377 -30.003 1.00 63.62 140 ILE A C 1
ATOM 1097 O O . ILE A 1 140 ? 1.550 14.324 -29.370 1.00 63.62 140 ILE A O 1
ATOM 1101 N N . TYR A 1 141 ? 0.433 15.753 -30.715 1.00 53.56 141 TYR A N 1
ATOM 1102 C CA . TYR A 1 141 ? -0.673 14.899 -31.137 1.00 53.56 141 TYR A CA 1
ATOM 1103 C C . TYR A 1 141 ? -0.178 13.908 -32.200 1.00 53.56 141 TYR A C 1
ATOM 1105 O O . TYR A 1 141 ? 0.371 14.329 -33.214 1.00 53.56 141 TYR A O 1
ATOM 1113 N N . PHE A 1 142 ? -0.460 12.617 -32.030 1.00 58.84 142 PHE A N 1
ATOM 1114 C CA . PHE A 1 142 ? -0.464 11.658 -33.137 1.00 58.84 142 PHE A CA 1
ATOM 1115 C C . PHE A 1 142 ? -1.904 11.196 -33.383 1.00 58.84 142 PHE A C 1
ATOM 1117 O O . PHE A 1 142 ? -2.482 10.468 -32.576 1.00 58.84 142 PHE A O 1
ATOM 1124 N N . GLN A 1 143 ? -2.489 11.650 -34.495 1.00 58.97 143 GLN A N 1
ATOM 1125 C CA . GLN A 1 143 ? -3.640 11.002 -35.122 1.00 58.97 143 GLN A CA 1
ATOM 1126 C C . GLN A 1 143 ? -3.119 9.885 -36.031 1.00 58.97 143 GLN A C 1
ATOM 1128 O O . GLN A 1 143 ? -2.327 10.152 -36.931 1.00 58.97 143 GLN A O 1
ATOM 1133 N N . ASN A 1 144 ? -3.589 8.658 -35.813 1.00 55.31 144 ASN A N 1
ATOM 1134 C CA . ASN A 1 144 ? -3.468 7.580 -36.790 1.00 55.31 144 ASN A CA 1
ATOM 1135 C C . ASN A 1 144 ? -4.718 7.597 -37.679 1.00 55.31 144 ASN A C 1
ATOM 1137 O O . ASN A 1 144 ? -5.835 7.534 -37.157 1.00 55.31 144 ASN A O 1
ATOM 1141 N N . GLN A 1 145 ? -4.507 7.695 -38.993 1.00 60.72 145 GLN A N 1
ATOM 1142 C CA . GLN A 1 145 ? -5.421 7.141 -39.996 1.00 60.72 145 GLN A CA 1
ATOM 1143 C C . GLN A 1 145 ? -5.096 5.664 -40.206 1.00 60.72 145 GLN A C 1
ATOM 1145 O O . GLN A 1 145 ? -3.898 5.314 -40.088 1.00 60.72 145 GLN A O 1
#

Sequence (145 aa):
MNQDNSQADLFITTRGSFKWLGSFEELKKFCDKILKIDSRWLVPRGGCKSFENEDMTIRWYSTNNSLIIKGQDGESLRNELKLIANPMDESVGDSQDDELISVKGDGDSIASTQIHGKVDEVVQSDESPQVTAKDSSDYIYFQNQ

Radius of gyration: 27.65 Å; chains: 1; bounding box: 46×53×97 Å

pLDDT: mean 71.95, std 17.15, range [35.88, 93.69]

Secondary structure (DSSP, 8-state):
--------SEEE-TTS-EEE-S-HHHHHHHHHHTS----PEE--SSSEEEEEETTEEEEEETTTTEEEEEESTHHHHHHHHHHHHS-----------------------------------------------------------

Foldseek 3Di:
DDPPPPLFQWAADPVRWIFHPDDPVSVVCCCCPVVVDDDDWDDPPAQKIWDDDPFKIWIAGNVGRTIDIDGPCSVVVSVVSVCSNCVPPPPVPPPDDDDDDDDDDDDDDDDDDDDDDDDDDDDDDDDDDDDDDDDDDDDDDDDDD